Protein AF-A0A316HU74-F1 (afdb_monomer_lite)

pLDDT: mean 88.87, std 4.61, range [75.31, 96.94]

Structure (mmCIF, N/CA/C/O backbone):
data_AF-A0A316HU74-F1
#
_entry.id   AF-A0A316HU74-F1
#
loop_
_atom_site.group_PDB
_atom_site.id
_atom_site.type_symbol
_atom_site.label_atom_id
_atom_site.label_alt_id
_atom_site.label_comp_id
_atom_site.label_asym_id
_atom_site.label_entity_id
_atom_site.label_seq_id
_atom_site.pdbx_PDB_ins_code
_atom_site.Cartn_x
_atom_site.Cartn_y
_atom_site.Cartn_z
_atom_site.occupancy
_atom_site.B_iso_or_equiv
_atom_site.auth_seq_id
_atom_site.auth_comp_id
_atom_site.auth_asym_id
_atom_site.auth_atom_id
_atom_site.pdbx_PDB_model_num
ATOM 1 N N . MET A 1 1 ? -9.430 -5.160 4.243 1.00 83.81 1 MET A N 1
ATOM 2 C CA . MET A 1 1 ? -8.350 -4.986 5.240 1.00 83.81 1 MET A CA 1
ATOM 3 C C . MET A 1 1 ? -8.619 -3.825 6.196 1.00 83.81 1 MET A C 1
ATOM 5 O O . MET A 1 1 ? -8.699 -4.079 7.388 1.00 83.81 1 MET A O 1
ATOM 9 N N . LEU A 1 2 ? -8.819 -2.586 5.712 1.00 84.88 2 LEU A N 1
ATOM 10 C CA . LEU A 1 2 ? -9.047 -1.406 6.575 1.00 84.88 2 LEU A CA 1
ATOM 11 C C . LEU A 1 2 ? -10.202 -1.597 7.573 1.00 84.88 2 LEU A C 1
ATOM 13 O O . LEU A 1 2 ? -10.002 -1.457 8.775 1.00 84.88 2 LEU A O 1
ATOM 17 N N . LEU A 1 3 ? -11.382 -2.003 7.088 1.00 84.69 3 LEU A N 1
ATOM 18 C CA . LEU A 1 3 ? -12.556 -2.246 7.937 1.00 84.69 3 LEU A CA 1
ATOM 19 C C . LEU A 1 3 ? -12.334 -3.400 8.930 1.00 84.69 3 LEU A C 1
ATOM 21 O O . LEU A 1 3 ? -12.754 -3.311 10.079 1.00 84.69 3 LEU A O 1
ATOM 25 N N . SER A 1 4 ? -11.624 -4.453 8.510 1.00 80.56 4 SER A N 1
ATOM 26 C CA . SER A 1 4 ? -11.254 -5.572 9.383 1.00 80.56 4 SER A CA 1
ATOM 27 C C . SER A 1 4 ? -10.430 -5.084 10.577 1.00 80.56 4 SER A C 1
ATOM 29 O O . SER A 1 4 ? -10.723 -5.456 11.706 1.00 80.56 4 SER A O 1
ATOM 31 N N . ILE A 1 5 ? -9.459 -4.194 10.352 1.00 83.62 5 ILE A N 1
ATOM 32 C CA . ILE A 1 5 ? -8.624 -3.616 11.416 1.00 83.62 5 ILE A CA 1
ATOM 33 C C . ILE A 1 5 ? -9.433 -2.634 12.276 1.00 83.62 5 ILE A C 1
ATOM 35 O O . ILE A 1 5 ? -9.340 -2.667 13.501 1.00 83.62 5 ILE A O 1
ATOM 39 N N . TRP A 1 6 ? -10.274 -1.801 11.658 1.00 86.25 6 TRP A N 1
ATOM 40 C CA . TRP A 1 6 ? -11.117 -0.834 12.371 1.00 86.25 6 TRP A CA 1
ATOM 41 C C . TRP A 1 6 ? -12.130 -1.504 13.309 1.00 86.25 6 TRP A C 1
ATOM 43 O O . TRP A 1 6 ? -12.403 -1.008 14.408 1.00 86.25 6 TRP A O 1
ATOM 53 N N . SER A 1 7 ? -12.637 -2.675 12.909 1.00 85.06 7 SER A N 1
ATOM 54 C CA . SER A 1 7 ? -13.601 -3.467 13.681 1.00 85.06 7 SER A CA 1
ATOM 55 C C . SER A 1 7 ? -13.096 -3.877 15.069 1.00 85.06 7 SER A C 1
ATOM 57 O O . SER A 1 7 ? -13.900 -4.282 15.905 1.00 85.06 7 SER A O 1
ATOM 59 N N . ARG A 1 8 ? -11.799 -3.694 15.373 1.00 87.25 8 ARG A N 1
ATOM 60 C CA . ARG A 1 8 ? -11.241 -3.859 16.726 1.00 87.25 8 ARG A CA 1
ATOM 61 C C . ARG A 1 8 ? -11.955 -3.015 17.784 1.00 87.25 8 ARG A C 1
ATOM 63 O O . ARG A 1 8 ? -11.984 -3.397 18.944 1.00 87.25 8 ARG A O 1
ATOM 70 N N . THR A 1 9 ? -12.539 -1.884 17.390 1.00 87.25 9 THR A N 1
ATOM 71 C CA . THR A 1 9 ? -13.317 -1.019 18.293 1.00 87.25 9 THR A CA 1
ATOM 72 C C . THR A 1 9 ? -14.704 -1.573 18.606 1.00 87.25 9 THR A C 1
ATOM 74 O O . THR A 1 9 ? -15.244 -1.283 19.665 1.00 87.25 9 THR A O 1
ATOM 77 N N . TRP A 1 10 ? -15.279 -2.372 17.705 1.00 86.56 10 TRP A N 1
ATOM 78 C CA . TRP A 1 10 ? -16.631 -2.921 17.845 1.00 86.56 10 TRP A CA 1
ATOM 79 C C . TRP A 1 10 ? -16.618 -4.341 18.412 1.00 86.56 10 TRP A C 1
ATOM 81 O O . TRP A 1 10 ? -17.483 -4.700 19.201 1.00 86.56 10 TRP A O 1
ATOM 91 N N . ILE A 1 11 ? -15.635 -5.149 18.004 1.00 86.19 11 ILE A N 1
ATOM 92 C CA . ILE A 1 11 ? -15.589 -6.597 18.260 1.00 86.19 11 ILE A CA 1
ATOM 93 C C . ILE A 1 11 ? -14.305 -7.005 19.013 1.00 86.19 11 ILE A C 1
ATOM 95 O O . ILE A 1 11 ? -14.059 -8.184 19.269 1.00 86.19 11 ILE A O 1
ATOM 99 N N . GLY A 1 12 ? -13.457 -6.042 19.393 1.00 86.81 12 GLY A N 1
ATOM 100 C CA . GLY A 1 12 ? -12.239 -6.301 20.161 1.00 86.81 12 GLY A CA 1
ATOM 101 C C . GLY A 1 12 ? -11.269 -7.234 19.430 1.00 86.81 12 GLY A C 1
ATOM 102 O O . GLY A 1 12 ? -10.967 -7.059 18.246 1.00 86.81 12 GLY A O 1
ATOM 103 N N . TRP A 1 13 ? -10.791 -8.259 20.139 1.00 86.88 13 TRP A N 1
ATOM 104 C CA . TRP A 1 13 ? -9.834 -9.245 19.620 1.00 86.88 13 TRP A CA 1
ATOM 105 C C . TRP A 1 13 ? -10.389 -10.099 18.472 1.00 86.88 13 TRP A C 1
ATOM 107 O O . TRP A 1 13 ? -9.630 -10.588 17.636 1.00 86.88 13 TRP A O 1
ATOM 117 N N . TRP A 1 14 ? -11.716 -10.221 18.364 1.00 89.62 14 TRP A N 1
ATOM 118 C CA . TRP A 1 14 ? -12.357 -10.943 17.263 1.00 89.62 14 TRP A CA 1
ATOM 119 C C . TRP A 1 14 ? -12.102 -10.306 15.895 1.00 89.62 14 TRP A C 1
ATOM 121 O O . TRP A 1 14 ? -12.261 -10.987 14.888 1.00 89.62 14 TRP A O 1
ATOM 131 N N . SER A 1 15 ? -11.638 -9.051 15.838 1.00 86.94 15 SER A N 1
ATOM 132 C CA . SER A 1 15 ? -11.160 -8.399 14.608 1.00 86.94 15 SER A CA 1
ATOM 133 C C . SER A 1 15 ? -10.004 -9.142 13.921 1.00 86.94 15 SER A C 1
ATOM 135 O O . SER A 1 15 ? -9.811 -9.004 12.712 1.00 86.94 15 SER A O 1
ATOM 137 N N . LEU A 1 16 ? -9.281 -10.010 14.637 1.00 88.19 16 LEU A N 1
ATOM 138 C CA . LEU A 1 16 ? -8.268 -10.874 14.034 1.00 88.19 16 LEU A CA 1
ATOM 139 C C . LEU A 1 16 ? -8.854 -11.927 13.093 1.00 88.19 16 LEU A C 1
ATOM 141 O O . LEU A 1 16 ? -8.170 -12.317 12.152 1.00 88.19 16 LEU A O 1
ATOM 145 N N . LEU A 1 17 ? -10.108 -12.357 13.281 1.00 91.00 17 LEU A N 1
ATOM 146 C CA . LEU A 1 17 ? -10.759 -13.280 12.349 1.00 91.00 17 LEU A CA 1
ATOM 147 C C . LEU A 1 17 ? -10.947 -12.670 10.953 1.00 91.00 17 LEU A C 1
ATOM 149 O O . LEU A 1 17 ? -10.450 -13.259 9.993 1.00 91.00 17 LEU A O 1
ATOM 153 N N . PRO A 1 18 ? -11.598 -11.500 10.778 1.00 89.75 18 PRO A N 1
ATOM 154 C CA . PRO A 1 18 ? -11.725 -10.891 9.461 1.00 89.75 18 PRO A CA 1
ATOM 155 C C . PRO A 1 18 ? -10.377 -10.428 8.898 1.00 89.75 18 PR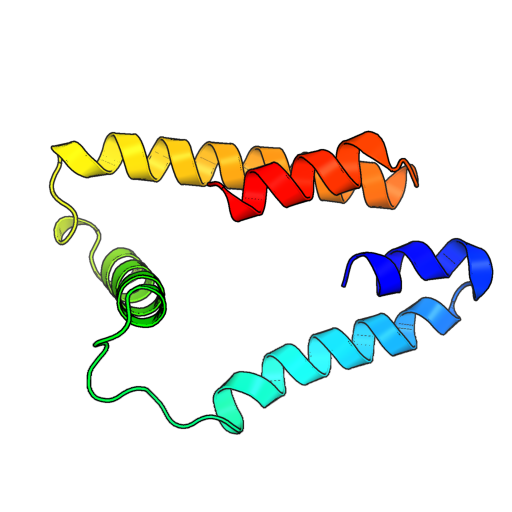O A C 1
ATOM 157 O O . PRO A 1 18 ? -10.223 -10.393 7.679 1.00 89.75 18 PRO A O 1
ATOM 160 N N . VAL A 1 19 ? -9.386 -10.085 9.732 1.00 90.06 19 VAL A N 1
ATOM 161 C CA . VAL A 1 19 ? -8.015 -9.829 9.252 1.00 90.06 19 VAL A CA 1
ATOM 162 C C . VAL A 1 19 ? -7.399 -11.115 8.699 1.00 90.06 19 VAL A C 1
ATOM 164 O O . VAL A 1 19 ? -6.937 -11.128 7.560 1.00 90.06 19 VAL A O 1
ATOM 167 N N . GLY A 1 20 ? -7.454 -12.208 9.460 1.00 91.69 20 GLY A N 1
ATOM 168 C CA . GLY A 1 20 ? -6.953 -13.519 9.057 1.00 91.69 20 GLY A CA 1
ATOM 169 C C . GLY A 1 20 ? -7.634 -14.043 7.796 1.00 91.69 20 GLY A C 1
ATOM 170 O O . GLY A 1 20 ? -6.953 -14.548 6.910 1.00 91.69 20 GLY A O 1
ATOM 171 N N . ALA A 1 21 ? -8.946 -13.842 7.658 1.00 93.38 21 ALA A N 1
ATOM 172 C CA . ALA A 1 21 ? -9.694 -14.198 6.455 1.00 93.38 21 ALA A CA 1
ATOM 173 C C . ALA A 1 21 ? -9.199 -13.434 5.217 1.00 93.38 21 ALA A C 1
ATOM 175 O O . ALA A 1 21 ? -8.989 -14.039 4.168 1.00 93.38 21 ALA A O 1
ATOM 176 N N . VAL A 1 22 ? -8.951 -12.122 5.336 1.00 92.62 22 VAL A N 1
ATOM 177 C CA . VAL A 1 22 ? -8.388 -11.321 4.235 1.00 92.62 22 VAL A CA 1
ATOM 178 C C . VAL A 1 22 ? -6.969 -11.781 3.896 1.00 92.62 22 VAL A C 1
ATOM 180 O O . VAL A 1 22 ? -6.651 -11.926 2.720 1.00 92.62 22 VAL A O 1
ATOM 183 N N . VAL A 1 23 ? -6.122 -12.049 4.895 1.00 92.81 23 VAL A N 1
ATOM 184 C CA . VAL A 1 23 ? -4.760 -12.564 4.666 1.00 92.81 23 VAL A CA 1
ATOM 185 C C . VAL A 1 23 ? -4.802 -13.922 3.965 1.00 92.81 23 VAL A C 1
ATOM 187 O O . VAL A 1 23 ? -4.120 -14.108 2.962 1.00 92.81 23 VAL A O 1
ATOM 190 N N . ALA A 1 24 ? -5.627 -14.854 4.444 1.00 94.06 24 ALA A N 1
ATOM 191 C CA . ALA A 1 24 ? -5.802 -16.164 3.825 1.00 94.06 24 ALA A CA 1
ATOM 192 C C . ALA A 1 24 ? -6.273 -16.032 2.372 1.00 94.06 24 ALA A C 1
ATOM 194 O O . ALA A 1 24 ? -5.720 -16.686 1.487 1.00 94.06 24 ALA A O 1
ATOM 195 N N . TRP A 1 25 ? -7.226 -15.133 2.111 1.00 93.56 25 TRP A N 1
ATOM 196 C CA . TRP A 1 25 ? -7.688 -14.845 0.759 1.00 93.56 25 TRP A CA 1
ATOM 197 C C . TRP A 1 25 ? -6.558 -14.348 -0.149 1.00 93.56 25 TRP A C 1
ATOM 199 O O . TRP A 1 25 ? -6.409 -14.873 -1.244 1.00 93.56 25 TRP A O 1
ATOM 209 N N . LEU A 1 26 ? -5.697 -13.433 0.314 1.00 90.94 26 LEU A N 1
ATOM 210 C CA . LEU A 1 26 ? -4.548 -12.945 -0.468 1.00 90.94 26 LEU A CA 1
ATOM 211 C C . LEU A 1 26 ? -3.571 -14.061 -0.875 1.00 90.94 26 LEU A C 1
ATOM 213 O O . LEU A 1 26 ? -2.930 -13.967 -1.918 1.00 90.94 26 LEU A O 1
ATOM 217 N N . PHE A 1 27 ? -3.455 -15.130 -0.081 1.00 90.44 27 PHE A N 1
ATOM 218 C CA . PHE A 1 27 ? -2.667 -16.305 -0.462 1.00 90.44 27 PHE A CA 1
ATOM 219 C C . PHE A 1 27 ? -3.422 -17.233 -1.418 1.00 90.44 27 PHE A C 1
ATOM 221 O O . PHE A 1 27 ? -2.812 -17.844 -2.298 1.00 90.44 27 PHE A O 1
ATOM 228 N N . VAL A 1 28 ? -4.727 -17.399 -1.236 1.00 91.88 28 VAL A N 1
ATOM 229 C CA . VAL A 1 28 ? -5.546 -18.296 -2.060 1.00 91.88 28 VAL A CA 1
ATOM 230 C C . VAL A 1 28 ? -5.777 -17.711 -3.457 1.00 91.88 28 VAL A C 1
ATOM 232 O O . VAL A 1 28 ? -5.725 -18.454 -4.433 1.00 91.88 28 VAL A O 1
ATOM 235 N N . ASP A 1 29 ? -5.937 -16.396 -3.566 1.00 90.12 29 ASP A N 1
ATOM 236 C CA . ASP A 1 29 ? -6.287 -15.674 -4.791 1.00 90.12 29 ASP A CA 1
ATOM 237 C C . ASP A 1 29 ? -5.364 -16.016 -5.990 1.00 90.12 29 ASP A C 1
ATOM 239 O O . ASP A 1 29 ? -5.866 -16.538 -6.991 1.00 90.12 29 ASP A O 1
ATOM 243 N N . PRO A 1 30 ? -4.016 -15.948 -5.890 1.00 84.69 30 PRO A N 1
ATOM 244 C CA . PRO A 1 30 ? -3.126 -16.331 -6.995 1.00 84.69 30 PRO A CA 1
ATOM 245 C C . PRO A 1 30 ? -3.158 -17.819 -7.376 1.00 84.69 30 PRO A C 1
ATOM 247 O O . PRO A 1 30 ? -2.643 -18.190 -8.427 1.00 84.69 30 PRO A O 1
ATOM 250 N N . ARG A 1 31 ? -3.680 -18.693 -6.503 1.00 86.88 31 ARG A N 1
ATOM 251 C CA . ARG A 1 31 ? -3.806 -20.140 -6.763 1.00 86.88 31 ARG A CA 1
ATOM 252 C C . ARG A 1 31 ? -5.132 -20.482 -7.432 1.00 86.88 31 ARG A C 1
ATOM 254 O O . ARG A 1 31 ? -5.203 -21.469 -8.157 1.00 86.88 31 ARG A O 1
ATOM 261 N N . VAL A 1 32 ? -6.169 -19.692 -7.163 1.00 89.44 32 VAL A N 1
ATOM 262 C CA . VAL A 1 32 ? -7.506 -19.869 -7.737 1.00 89.44 32 VAL A CA 1
ATOM 263 C C . VAL A 1 32 ? -7.550 -19.358 -9.173 1.00 89.44 32 VAL A C 1
ATOM 265 O O . VAL A 1 32 ? -8.185 -19.984 -10.022 1.00 89.44 32 VAL A O 1
ATOM 268 N N . PHE A 1 33 ? -6.853 -18.259 -9.469 1.00 84.19 33 PHE A N 1
ATOM 269 C CA . PHE A 1 33 ? -6.859 -17.663 -10.802 1.00 84.19 33 PHE A CA 1
ATOM 270 C C . PHE A 1 33 ? -5.621 -18.069 -11.615 1.00 84.19 33 PHE A C 1
ATOM 272 O O . PHE A 1 33 ? -4.491 -17.864 -11.168 1.00 84.19 33 PHE A O 1
ATOM 279 N N . PRO A 1 34 ? -5.797 -18.638 -12.824 1.00 78.69 34 PRO A N 1
ATOM 280 C CA . PRO A 1 34 ? -4.674 -19.033 -13.662 1.00 78.69 34 PRO A CA 1
ATOM 281 C C . PRO A 1 34 ? -3.872 -17.805 -14.127 1.00 78.69 34 PRO A C 1
ATOM 283 O O . PRO A 1 34 ? -4.439 -16.725 -14.314 1.00 78.69 34 PRO A O 1
ATOM 286 N N . PRO A 1 35 ? -2.558 -17.957 -14.374 1.00 78.00 35 PRO A N 1
ATOM 287 C CA . PRO A 1 35 ? -1.727 -16.860 -14.847 1.00 78.00 35 PRO A CA 1
ATOM 288 C C . PRO A 1 35 ? -2.213 -16.345 -16.205 1.00 78.00 35 PRO A C 1
ATOM 290 O O . PRO A 1 35 ? -2.576 -17.115 -17.100 1.00 78.00 35 PRO A O 1
ATOM 293 N N . VAL A 1 36 ? -2.164 -15.025 -16.381 1.00 79.38 36 VAL A N 1
ATOM 294 C CA . VAL A 1 36 ? -2.508 -14.377 -17.647 1.00 79.38 36 VAL A CA 1
ATOM 295 C C . VAL A 1 36 ? -1.415 -14.693 -18.670 1.00 79.38 36 VAL A C 1
ATOM 297 O O . VAL A 1 36 ? -0.249 -14.357 -18.465 1.00 79.38 36 VAL A O 1
ATOM 300 N N . ARG A 1 37 ? -1.787 -15.352 -19.774 1.00 75.31 37 ARG A N 1
ATOM 301 C CA . ARG A 1 37 ? -0.854 -15.698 -20.865 1.00 75.31 37 ARG A CA 1
ATOM 302 C C . ARG A 1 37 ? -0.462 -14.479 -21.701 1.00 75.31 37 ARG A C 1
ATOM 304 O O . ARG A 1 37 ? 0.690 -14.354 -22.094 1.00 75.31 37 ARG A O 1
ATOM 311 N N . GLU A 1 38 ? -1.412 -13.572 -21.929 1.00 80.69 38 GLU A N 1
ATOM 312 C CA . GLU A 1 38 ? -1.211 -12.324 -22.669 1.00 80.69 38 GLU A CA 1
ATOM 313 C C . GLU A 1 38 ? -1.816 -11.145 -21.888 1.00 80.69 38 GLU A C 1
ATOM 315 O O . GLU A 1 38 ? -3.045 -11.037 -21.800 1.00 80.69 38 GLU A O 1
ATOM 320 N N . PRO A 1 39 ? -1.002 -10.244 -21.308 1.00 79.94 39 PRO A N 1
ATOM 321 C CA . PRO A 1 39 ? -1.498 -9.081 -20.577 1.00 79.94 39 PRO A CA 1
ATOM 322 C C . PRO A 1 39 ? -2.067 -8.032 -21.547 1.00 79.94 39 PRO A C 1
ATOM 324 O O . PRO A 1 39 ? -1.415 -7.062 -21.938 1.00 79.94 39 PRO A O 1
ATOM 327 N N . ARG A 1 40 ? -3.316 -8.233 -21.981 1.00 84.56 40 ARG A N 1
ATOM 328 C CA . ARG A 1 40 ? -3.998 -7.322 -22.917 1.00 84.56 40 ARG A CA 1
ATOM 329 C C . ARG A 1 40 ? -4.678 -6.156 -22.204 1.00 84.56 40 ARG A C 1
ATOM 331 O O . ARG A 1 40 ? -4.711 -5.069 -22.779 1.00 84.56 40 ARG A O 1
ATOM 338 N N . SER A 1 41 ? -5.155 -6.362 -20.974 1.00 87.12 41 SER A N 1
ATOM 339 C CA . SER A 1 41 ? -5.763 -5.315 -20.146 1.00 87.12 41 SER A CA 1
ATOM 340 C C . SER A 1 41 ? -4.708 -4.390 -19.537 1.00 87.12 41 SER A C 1
ATOM 342 O O . SER A 1 41 ? -3.580 -4.803 -19.269 1.00 87.12 41 SER A O 1
ATOM 344 N N . TRP A 1 42 ? -5.084 -3.132 -19.296 1.00 84.19 42 TRP A N 1
ATOM 345 C CA . 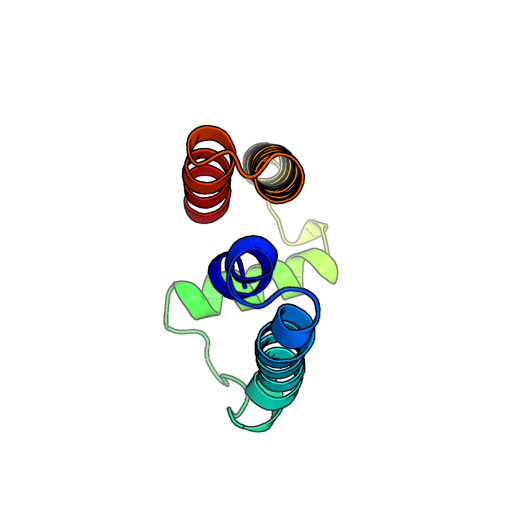TRP 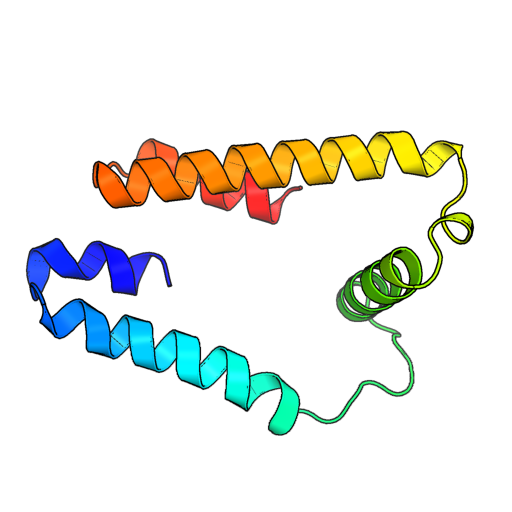A 1 42 ? -4.190 -2.142 -18.690 1.00 84.19 42 TRP A CA 1
ATOM 346 C C . TRP A 1 42 ? -3.697 -2.585 -17.304 1.00 84.19 42 TRP A C 1
ATOM 348 O O . TRP A 1 42 ? -2.496 -2.563 -17.049 1.00 84.19 42 TRP A O 1
ATOM 358 N N . ALA A 1 43 ? -4.598 -3.114 -16.469 1.00 84.81 43 ALA A N 1
ATOM 359 C CA . ALA A 1 43 ? -4.253 -3.653 -15.154 1.00 84.81 43 ALA A CA 1
ATOM 360 C C . ALA A 1 43 ? -3.240 -4.810 -15.236 1.00 84.81 43 ALA A C 1
ATOM 362 O O . ALA A 1 43 ? -2.260 -4.827 -14.495 1.00 84.81 43 ALA A O 1
ATOM 363 N N . ALA A 1 44 ? -3.414 -5.745 -16.180 1.00 85.94 44 ALA A N 1
ATOM 364 C CA . ALA A 1 44 ? -2.454 -6.832 -16.362 1.00 85.94 44 ALA A CA 1
ATOM 365 C C . ALA A 1 44 ? -1.089 -6.309 -16.840 1.00 85.94 44 ALA A C 1
ATOM 367 O O . ALA A 1 44 ? -0.058 -6.772 -16.364 1.00 85.94 44 ALA A O 1
ATOM 368 N N . ARG A 1 45 ? -1.049 -5.315 -17.738 1.00 87.81 45 ARG A N 1
ATOM 369 C CA . ARG A 1 45 ? 0.223 -4.704 -18.167 1.00 87.81 45 ARG A CA 1
ATOM 370 C C . ARG A 1 45 ? 0.950 -4.006 -17.022 1.00 87.81 45 ARG A C 1
ATOM 372 O O . ARG A 1 45 ? 2.168 -4.118 -16.966 1.00 87.81 45 ARG A O 1
ATOM 379 N N . GLY A 1 46 ? 0.225 -3.343 -16.120 1.00 87.06 46 GLY A N 1
ATOM 380 C CA . GLY A 1 46 ? 0.796 -2.751 -14.907 1.00 87.06 46 GLY A CA 1
ATOM 381 C C . GLY A 1 46 ? 1.478 -3.803 -14.029 1.00 87.06 46 GLY A C 1
ATOM 382 O O . GLY A 1 46 ? 2.687 -3.742 -13.832 1.00 87.06 46 GLY A O 1
ATOM 383 N N . ILE A 1 47 ? 0.735 -4.837 -13.617 1.00 87.69 47 ILE A N 1
ATOM 384 C CA . ILE A 1 47 ? 1.232 -5.904 -12.725 1.00 87.69 47 ILE A CA 1
ATOM 385 C C . ILE A 1 47 ? 2.448 -6.630 -13.323 1.00 87.69 47 ILE A C 1
ATOM 387 O O . ILE A 1 47 ? 3.465 -6.835 -12.658 1.00 87.69 47 ILE A O 1
ATOM 391 N N . TYR A 1 48 ? 2.366 -7.036 -14.593 1.00 87.31 48 TYR A N 1
ATOM 392 C CA . TYR A 1 48 ? 3.477 -7.731 -15.247 1.00 87.31 48 TYR A CA 1
ATOM 393 C C . TYR A 1 48 ? 4.650 -6.789 -15.558 1.00 87.31 48 TYR A C 1
ATOM 395 O O . TYR A 1 48 ? 5.797 -7.234 -15.548 1.00 87.31 48 TYR A O 1
ATOM 403 N N . GLY A 1 49 ? 4.385 -5.498 -15.782 1.00 87.75 49 GLY A N 1
ATOM 404 C CA . GLY A 1 49 ? 5.408 -4.466 -15.938 1.00 87.75 49 GLY A CA 1
ATOM 405 C C . GLY A 1 49 ? 6.203 -4.231 -14.653 1.00 87.75 49 GLY A C 1
ATOM 406 O O . GLY A 1 49 ? 7.430 -4.191 -14.697 1.00 87.75 49 GLY A O 1
ATOM 407 N N . GLU A 1 50 ? 5.534 -4.162 -13.501 1.00 88.06 50 GLU A N 1
ATOM 408 C CA . GLU A 1 50 ? 6.187 -4.091 -12.187 1.00 88.06 50 GLU A CA 1
ATOM 409 C C . GLU A 1 50 ? 7.047 -5.326 -11.919 1.00 88.06 50 GLU A C 1
ATOM 411 O O . GLU A 1 50 ? 8.201 -5.210 -11.502 1.00 88.06 50 GLU A O 1
ATOM 416 N N . ARG A 1 51 ? 6.521 -6.519 -12.224 1.00 87.56 51 ARG A N 1
ATOM 417 C CA . ARG A 1 51 ? 7.280 -7.768 -12.097 1.00 87.56 51 ARG A CA 1
ATOM 418 C C . ARG A 1 51 ? 8.539 -7.756 -12.965 1.00 87.56 51 ARG A C 1
ATOM 420 O O . ARG A 1 51 ? 9.597 -8.155 -12.484 1.00 87.56 51 ARG A O 1
ATOM 427 N N . ALA A 1 52 ? 8.433 -7.297 -14.211 1.00 86.94 52 ALA A N 1
ATOM 428 C CA . ALA A 1 52 ? 9.578 -7.167 -15.105 1.00 86.94 52 ALA A CA 1
ATOM 429 C C . ALA A 1 52 ? 10.593 -6.143 -14.572 1.00 86.94 52 ALA A C 1
ATOM 431 O O . ALA A 1 52 ? 11.782 -6.431 -14.555 1.00 86.94 52 ALA A O 1
ATOM 432 N N . TRP A 1 53 ? 10.137 -5.001 -14.046 1.00 86.44 53 TRP A N 1
ATOM 433 C CA . TRP A 1 53 ? 11.009 -3.985 -13.445 1.00 86.44 53 TRP A CA 1
ATOM 434 C C . TRP A 1 53 ? 11.783 -4.490 -12.218 1.00 86.44 53 TRP A C 1
ATOM 436 O O . TRP A 1 53 ? 12.942 -4.123 -12.018 1.00 86.44 53 TRP A O 1
ATOM 446 N N . VAL A 1 54 ? 11.163 -5.337 -11.391 1.00 86.62 54 VAL A N 1
ATOM 447 C CA . VAL A 1 54 ? 11.838 -5.968 -10.245 1.00 86.62 54 VAL A CA 1
ATOM 448 C C . VAL A 1 54 ? 12.902 -6.969 -10.704 1.00 86.62 54 VAL A C 1
ATOM 450 O O . VAL A 1 54 ? 13.933 -7.089 -10.045 1.00 86.62 54 VAL A O 1
ATOM 453 N N . GLN A 1 55 ? 12.670 -7.669 -11.819 1.00 89.44 55 GLN A N 1
ATOM 454 C CA . GLN A 1 55 ? 13.633 -8.610 -12.402 1.00 89.44 55 GLN A CA 1
ATOM 455 C C . GLN A 1 55 ? 14.795 -7.895 -13.095 1.00 89.44 55 GLN A C 1
ATOM 457 O O . GLN A 1 55 ? 15.943 -8.296 -12.929 1.00 89.44 55 GLN A O 1
ATOM 462 N N . ASP A 1 56 ? 14.494 -6.836 -13.841 1.00 88.38 56 ASP A N 1
ATOM 463 C CA . ASP A 1 56 ? 15.472 -6.022 -14.544 1.00 88.38 56 ASP A CA 1
ATOM 464 C C . ASP A 1 56 ? 15.031 -4.550 -14.563 1.00 88.38 56 ASP A C 1
ATOM 466 O O . ASP A 1 56 ? 14.063 -4.143 -15.215 1.00 88.38 56 ASP A O 1
ATOM 470 N N . ARG A 1 57 ? 15.785 -3.724 -13.832 1.00 81.94 57 ARG A N 1
ATOM 471 C CA . ARG A 1 57 ? 15.512 -2.290 -13.695 1.00 81.94 57 ARG A CA 1
ATOM 472 C C . ARG A 1 57 ? 15.848 -1.498 -14.958 1.00 81.94 57 ARG A C 1
ATOM 474 O O . ARG A 1 57 ? 15.364 -0.369 -15.094 1.00 81.94 57 ARG A O 1
ATOM 481 N N . ASP A 1 58 ? 16.648 -2.057 -15.863 1.00 83.56 58 ASP A N 1
ATOM 482 C CA . ASP A 1 58 ? 17.057 -1.400 -17.102 1.00 83.56 58 ASP A CA 1
ATOM 483 C C . ASP A 1 58 ? 15.998 -1.476 -18.204 1.00 83.56 58 ASP A C 1
ATOM 485 O O . ASP A 1 58 ? 16.015 -0.649 -19.117 1.00 83.56 58 ASP A O 1
ATOM 489 N N . LEU A 1 59 ? 14.978 -2.323 -18.033 1.00 83.62 59 LEU A N 1
ATOM 490 C CA . LEU A 1 59 ? 13.779 -2.342 -18.877 1.00 83.62 59 LEU A CA 1
ATOM 491 C C . LEU A 1 59 ? 12.972 -1.033 -18.814 1.00 83.62 59 LEU A C 1
ATOM 493 O O . LEU A 1 59 ? 12.194 -0.744 -19.723 1.00 83.62 59 LEU A O 1
ATOM 497 N N . VAL A 1 60 ? 13.146 -0.223 -17.761 1.00 82.56 60 VAL A N 1
ATOM 498 C CA . VAL A 1 60 ? 12.462 1.070 -17.617 1.00 82.56 60 VAL A CA 1
ATOM 499 C C . VAL A 1 60 ? 13.324 2.196 -18.199 1.00 82.56 60 VAL A C 1
ATOM 501 O O . VAL A 1 60 ? 14.406 2.481 -17.657 1.00 82.56 60 VAL A O 1
ATOM 504 N N . PRO A 1 61 ? 12.831 2.921 -19.229 1.00 86.00 61 PRO A N 1
ATOM 505 C CA . PRO A 1 61 ? 13.560 4.033 -19.820 1.00 86.00 61 PRO A CA 1
ATOM 506 C C . PRO A 1 61 ? 13.951 5.084 -18.770 1.00 86.00 61 PRO A C 1
ATOM 508 O O . PRO A 1 61 ? 13.140 5.399 -17.891 1.00 86.00 61 PRO A O 1
ATOM 511 N N . PRO A 1 62 ? 15.139 5.710 -18.874 1.00 84.06 62 PRO A N 1
ATOM 512 C CA . PRO A 1 62 ? 15.631 6.665 -17.878 1.00 84.06 62 PRO A CA 1
ATOM 513 C C . PRO A 1 62 ? 14.653 7.810 -17.573 1.00 84.06 62 PRO A C 1
ATOM 515 O O . PRO A 1 62 ? 14.541 8.240 -16.424 1.00 84.06 62 PRO A O 1
ATOM 518 N N . ALA A 1 63 ? 13.901 8.259 -18.584 1.00 84.19 63 ALA A N 1
ATOM 519 C CA . ALA A 1 63 ? 12.877 9.295 -18.452 1.00 84.19 63 ALA A CA 1
ATOM 520 C C . ALA A 1 63 ? 11.739 8.902 -17.488 1.00 84.19 63 ALA A C 1
ATOM 522 O O . ALA A 1 63 ? 11.271 9.734 -16.712 1.00 84.19 63 ALA A O 1
ATOM 523 N N . HIS A 1 64 ? 11.344 7.626 -17.470 1.00 86.44 64 HIS A N 1
ATOM 524 C CA . HIS A 1 64 ? 10.231 7.125 -16.658 1.00 86.44 64 HIS A CA 1
ATOM 525 C C . HIS A 1 64 ? 10.648 6.794 -15.217 1.00 86.44 64 HIS A C 1
ATOM 527 O O . HIS A 1 64 ? 9.814 6.801 -14.313 1.00 86.44 64 HIS A O 1
ATOM 533 N N . ARG A 1 65 ? 11.949 6.595 -14.950 1.00 86.00 65 ARG A N 1
ATOM 534 C CA . ARG A 1 65 ? 12.466 6.275 -13.603 1.00 86.00 65 ARG A CA 1
ATOM 535 C C . ARG A 1 65 ? 12.181 7.364 -12.564 1.00 86.00 65 ARG A C 1
ATOM 537 O O . ARG A 1 65 ? 12.111 7.071 -11.372 1.00 86.00 65 ARG A O 1
ATOM 544 N N . LYS A 1 66 ? 12.084 8.634 -12.977 1.00 89.12 66 LYS A N 1
ATOM 545 C CA . LYS A 1 66 ? 11.737 9.742 -12.066 1.00 89.12 66 LYS A CA 1
ATOM 546 C C . LYS A 1 66 ? 10.271 9.666 -11.642 1.00 89.12 66 LYS A C 1
ATOM 548 O O . LYS A 1 66 ? 9.995 9.753 -10.452 1.00 89.12 66 LYS A O 1
ATOM 553 N N . VAL A 1 67 ? 9.376 9.442 -12.604 1.00 90.31 67 VAL A N 1
ATOM 554 C CA . VAL A 1 67 ? 7.937 9.282 -12.355 1.00 90.31 67 VAL A CA 1
ATOM 555 C C . VAL A 1 67 ? 7.696 8.065 -11.471 1.00 90.31 67 VAL A C 1
ATOM 557 O O . VAL A 1 67 ? 7.066 8.196 -10.434 1.00 90.31 67 VAL A O 1
ATOM 560 N N . LEU A 1 68 ? 8.301 6.918 -11.791 1.00 88.69 68 LEU A N 1
ATOM 561 C CA . LEU A 1 68 ? 8.149 5.706 -10.986 1.00 88.69 68 LEU A CA 1
ATOM 562 C C . LEU A 1 68 ? 8.597 5.909 -9.530 1.00 88.69 68 LEU A C 1
ATOM 564 O O . LEU A 1 68 ? 7.908 5.494 -8.606 1.00 88.69 68 LEU A O 1
ATOM 568 N N . ARG A 1 69 ? 9.722 6.603 -9.300 1.00 89.81 69 ARG A N 1
ATOM 569 C CA . ARG A 1 69 ? 10.170 6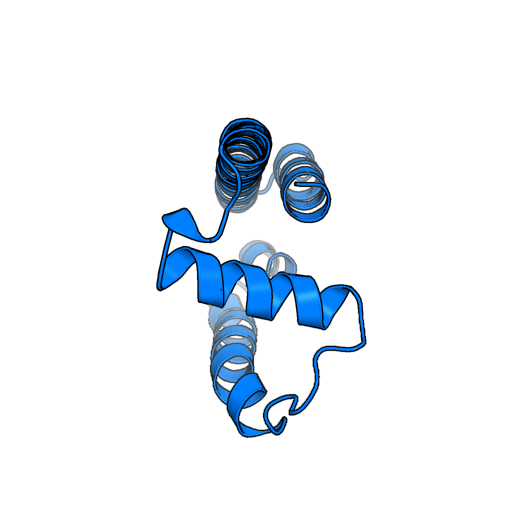.940 -7.938 1.00 89.81 69 ARG A CA 1
ATOM 570 C C . ARG A 1 69 ? 9.205 7.869 -7.208 1.00 89.81 69 ARG A C 1
ATOM 572 O O . ARG A 1 69 ? 9.030 7.702 -6.007 1.00 89.81 69 ARG A O 1
ATOM 579 N N . LEU A 1 70 ? 8.607 8.832 -7.909 1.00 92.81 70 LEU A N 1
ATOM 580 C CA . LEU A 1 70 ? 7.591 9.709 -7.332 1.00 92.81 70 LEU A CA 1
ATOM 581 C C . LEU A 1 70 ? 6.352 8.908 -6.917 1.00 92.81 70 LEU A C 1
ATOM 583 O O . LEU A 1 70 ? 5.897 9.068 -5.791 1.00 92.81 70 LEU A O 1
ATOM 587 N N . LEU A 1 71 ? 5.860 8.018 -7.783 1.00 92.44 71 LEU A N 1
ATOM 588 C CA . LEU A 1 71 ? 4.714 7.152 -7.490 1.00 92.44 71 LEU A CA 1
ATOM 589 C C . LEU A 1 71 ? 5.000 6.243 -6.289 1.00 92.44 71 LEU A C 1
ATOM 591 O O . LEU A 1 71 ? 4.226 6.213 -5.340 1.00 92.44 71 LEU A O 1
ATOM 595 N N . VAL A 1 72 ? 6.176 5.608 -6.242 1.00 91.81 72 VAL A N 1
ATOM 596 C CA . VAL A 1 72 ? 6.596 4.809 -5.078 1.00 91.81 72 VAL A CA 1
ATOM 597 C C . VAL A 1 72 ? 6.659 5.659 -3.805 1.00 91.81 72 VAL A C 1
ATOM 599 O O . VAL A 1 72 ? 6.189 5.224 -2.757 1.00 91.81 72 VAL A O 1
ATOM 602 N N . ALA A 1 73 ? 7.208 6.875 -3.872 1.00 94.88 73 ALA A N 1
ATOM 603 C CA . ALA A 1 73 ? 7.269 7.768 -2.717 1.00 94.88 73 ALA A CA 1
ATOM 604 C C . ALA A 1 73 ? 5.867 8.163 -2.224 1.00 94.88 73 ALA A C 1
ATOM 606 O O . ALA A 1 73 ? 5.607 8.107 -1.023 1.00 94.88 73 ALA A O 1
ATOM 607 N N . LEU A 1 74 ? 4.953 8.502 -3.138 1.00 95.56 74 LEU A N 1
ATOM 608 C CA . LEU A 1 74 ? 3.555 8.791 -2.815 1.00 95.56 74 LEU A CA 1
ATOM 609 C C . LEU A 1 74 ? 2.859 7.572 -2.202 1.00 95.56 74 LEU A C 1
ATOM 611 O O . LEU A 1 74 ? 2.201 7.713 -1.175 1.00 95.56 74 LEU A O 1
ATOM 615 N N . GLY A 1 75 ? 3.070 6.377 -2.758 1.00 94.94 75 GLY A N 1
ATOM 616 C CA . GLY A 1 75 ? 2.544 5.126 -2.214 1.00 94.94 75 GLY A CA 1
ATOM 617 C C . GLY A 1 75 ? 3.032 4.854 -0.788 1.00 94.94 75 GLY A C 1
ATOM 618 O 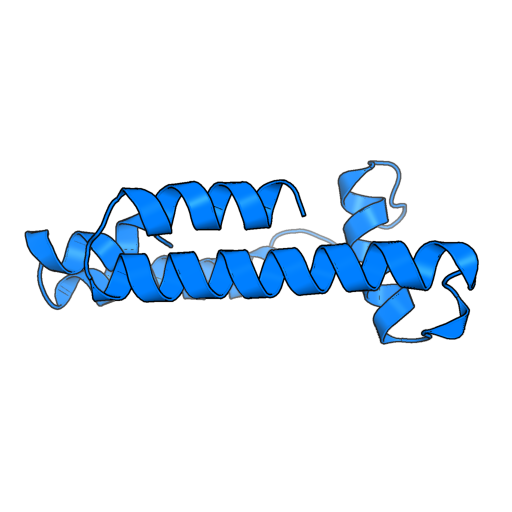O . GLY A 1 75 ? 2.232 4.509 0.080 1.00 94.94 75 GLY A O 1
ATOM 619 N N . VAL A 1 76 ? 4.318 5.086 -0.500 1.00 96.06 76 VAL A N 1
ATOM 620 C CA . VAL A 1 76 ? 4.883 4.952 0.857 1.00 96.06 76 VAL A CA 1
ATOM 621 C C . VAL A 1 76 ? 4.272 5.970 1.822 1.00 96.06 76 VAL A C 1
ATOM 623 O O . VAL A 1 76 ? 3.917 5.609 2.944 1.00 96.06 76 VAL A O 1
ATOM 626 N N . ILE A 1 77 ? 4.106 7.225 1.395 1.00 96.94 77 ILE A N 1
ATOM 627 C CA . ILE A 1 77 ? 3.464 8.272 2.205 1.00 96.94 77 ILE A CA 1
ATOM 628 C C . ILE A 1 77 ? 2.009 7.894 2.503 1.00 96.94 77 ILE A C 1
ATOM 630 O O . ILE A 1 77 ? 1.598 7.900 3.663 1.00 96.94 77 ILE A O 1
ATOM 634 N N . GLY A 1 78 ? 1.246 7.511 1.477 1.00 96.00 78 GLY A N 1
ATOM 635 C CA . GLY A 1 78 ? -0.145 7.093 1.619 1.00 96.00 78 GLY A CA 1
ATOM 636 C C . GLY A 1 78 ? -0.288 5.883 2.542 1.00 96.00 78 GLY A C 1
ATOM 637 O O . GLY A 1 78 ? -1.129 5.890 3.441 1.00 96.00 78 GLY A O 1
ATOM 638 N N . PHE A 1 79 ? 0.591 4.887 2.411 1.00 94.88 79 PHE A N 1
ATOM 639 C CA . PHE A 1 79 ? 0.633 3.739 3.315 1.00 94.88 79 PHE A CA 1
ATOM 640 C C . PHE A 1 79 ? 0.942 4.146 4.762 1.00 94.88 79 PHE A C 1
ATOM 642 O O . PHE A 1 79 ? 0.283 3.669 5.686 1.00 94.88 79 PHE A O 1
ATOM 649 N N . GLY A 1 80 ? 1.888 5.065 4.973 1.00 96.44 80 GLY A N 1
ATOM 650 C CA . GLY A 1 80 ? 2.188 5.622 6.294 1.00 96.44 80 GLY A CA 1
ATOM 651 C C . GLY A 1 80 ? 0.981 6.319 6.928 1.00 96.44 80 GLY A C 1
ATOM 652 O O . GLY A 1 80 ? 0.704 6.118 8.111 1.00 96.44 80 GLY A O 1
ATOM 653 N N . MET A 1 81 ? 0.210 7.072 6.138 1.00 95.19 81 MET A N 1
ATOM 654 C CA . MET A 1 81 ? -1.026 7.714 6.600 1.00 95.19 81 MET A CA 1
ATOM 655 C C . MET A 1 81 ? -2.110 6.697 6.963 1.00 95.19 81 MET A C 1
ATOM 657 O O . MET A 1 81 ? -2.745 6.841 8.005 1.00 95.19 81 MET A O 1
ATOM 661 N N . ILE A 1 82 ? -2.286 5.642 6.160 1.00 94.75 82 ILE A N 1
ATOM 662 C CA . ILE A 1 82 ? -3.199 4.535 6.484 1.00 94.75 82 ILE A CA 1
ATOM 663 C C . ILE A 1 82 ? -2.789 3.879 7.800 1.00 94.75 82 ILE A C 1
ATOM 665 O O . ILE A 1 82 ? -3.628 3.661 8.670 1.00 94.75 82 ILE A O 1
ATOM 669 N N . PHE A 1 83 ? -1.503 3.560 7.950 1.00 94.31 83 PHE A N 1
ATOM 670 C CA . PHE A 1 83 ? -0.982 2.907 9.143 1.00 94.31 83 PHE A CA 1
ATOM 671 C C . PHE A 1 83 ? -1.240 3.752 10.393 1.00 94.31 83 PHE A C 1
ATOM 673 O O . PHE A 1 83 ? -1.793 3.252 11.373 1.00 94.31 83 PHE A O 1
ATOM 680 N N . TRP A 1 84 ? -0.928 5.049 10.327 1.00 94.25 84 TRP A N 1
ATOM 681 C CA . TRP A 1 84 ? -1.229 5.992 11.400 1.00 94.25 84 TRP A CA 1
ATOM 682 C C . TRP A 1 84 ? -2.729 6.081 11.683 1.00 94.25 84 TRP A C 1
ATOM 684 O O . TRP A 1 84 ? -3.147 5.951 12.830 1.00 94.25 84 TRP A O 1
ATOM 694 N N . GLY A 1 85 ? -3.549 6.244 10.645 1.00 92.19 85 GLY A N 1
ATOM 695 C CA . GLY A 1 85 ? -4.996 6.369 10.774 1.00 92.19 85 GLY A CA 1
ATOM 696 C C . GLY A 1 85 ? -5.662 5.145 11.390 1.00 92.19 85 GLY A C 1
ATOM 697 O O . GLY A 1 85 ? -6.563 5.287 12.208 1.00 92.19 85 GLY A O 1
ATOM 698 N N . LEU A 1 86 ? -5.163 3.945 11.100 1.00 91.50 86 LEU A N 1
ATOM 699 C CA . LEU A 1 86 ? -5.637 2.716 11.731 1.00 91.50 86 LEU A CA 1
ATOM 700 C C . LEU A 1 86 ? -5.181 2.573 13.189 1.00 91.50 86 LEU A C 1
ATOM 702 O O . LEU A 1 86 ? -5.890 1.957 13.984 1.00 91.50 86 LEU A O 1
ATOM 706 N N . ILE A 1 87 ? -4.017 3.117 13.566 1.00 90.44 87 ILE A N 1
ATOM 707 C CA . ILE A 1 87 ? -3.562 3.147 14.965 1.00 90.44 87 ILE A CA 1
ATOM 708 C C . ILE A 1 87 ? -4.368 4.168 15.764 1.00 90.44 87 ILE A C 1
ATOM 710 O O . ILE A 1 87 ? -4.893 3.808 16.816 1.00 90.44 87 ILE A O 1
ATOM 714 N N . ALA A 1 88 ? -4.493 5.392 15.255 1.00 92.12 88 ALA A N 1
ATOM 715 C CA . ALA A 1 88 ? -5.215 6.487 15.895 1.00 92.12 88 ALA A CA 1
ATOM 716 C C . ALA A 1 88 ? -6.745 6.335 15.816 1.00 92.12 88 ALA A C 1
ATOM 718 O O . ALA A 1 88 ? -7.453 6.966 16.589 1.00 92.12 88 ALA A O 1
ATOM 719 N N . LEU A 1 89 ? -7.246 5.464 14.927 1.00 88.50 89 LEU A N 1
ATOM 720 C CA . LEU A 1 89 ? -8.669 5.335 14.574 1.00 88.50 89 LEU A CA 1
ATOM 721 C C . LEU A 1 89 ? -9.252 6.640 14.010 1.00 88.50 89 LEU A C 1
ATOM 723 O O . LEU A 1 89 ? -10.427 6.950 14.202 1.00 88.50 89 LEU A O 1
ATOM 727 N N . ASP A 1 90 ? -8.426 7.371 13.262 1.00 91.31 90 ASP A N 1
ATOM 728 C CA . ASP A 1 90 ? -8.808 8.604 12.586 1.00 91.31 90 ASP A CA 1
ATOM 729 C C . ASP A 1 90 ? -9.196 8.331 11.131 1.00 91.31 90 ASP A C 1
ATOM 731 O O . ASP A 1 90 ? -8.467 7.703 10.351 1.00 91.31 90 ASP A O 1
ATOM 735 N N . VAL A 1 91 ? -10.367 8.839 10.741 1.00 91.31 91 VAL A N 1
ATOM 736 C CA . VAL A 1 91 ? -10.950 8.576 9.416 1.00 91.31 91 VAL A CA 1
ATOM 737 C C . VAL A 1 91 ? -10.176 9.317 8.328 1.00 91.31 91 VAL A C 1
ATOM 739 O O . VAL A 1 91 ? -9.844 8.728 7.301 1.00 91.31 91 VAL A O 1
ATOM 742 N N . TRP A 1 92 ? -9.841 10.587 8.571 1.00 93.25 92 TRP A N 1
ATOM 743 C CA . TRP A 1 92 ? -9.117 11.453 7.634 1.00 93.25 92 TRP A CA 1
ATOM 744 C C . TRP A 1 92 ? -7.813 10.826 7.095 1.00 93.25 92 TRP A C 1
ATOM 746 O O . TRP A 1 92 ? -7.727 10.628 5.882 1.00 93.25 92 TRP A O 1
ATOM 756 N N . PRO A 1 93 ? -6.821 10.448 7.929 1.00 92.12 93 PRO A N 1
ATOM 757 C CA . PRO A 1 93 ? -5.558 9.905 7.432 1.00 92.12 93 PRO A CA 1
ATOM 758 C C . PRO A 1 93 ? -5.736 8.521 6.794 1.00 92.12 93 PRO A C 1
ATOM 760 O O . PRO A 1 93 ? -5.036 8.197 5.837 1.00 92.12 93 PRO A O 1
ATOM 763 N N . THR A 1 94 ? -6.720 7.738 7.252 1.00 92.88 94 THR A N 1
ATOM 764 C CA . THR A 1 94 ? -7.036 6.422 6.681 1.00 92.88 94 THR A CA 1
ATOM 765 C C . THR A 1 94 ? -7.587 6.540 5.258 1.00 92.88 94 THR A C 1
ATOM 767 O O . THR A 1 94 ? -7.104 5.869 4.348 1.00 92.88 94 THR A O 1
ATOM 770 N N . VAL A 1 95 ? -8.586 7.403 5.046 1.00 94.31 95 VAL A N 1
ATOM 771 C CA . VAL A 1 95 ? -9.247 7.578 3.742 1.00 94.31 95 VAL A CA 1
ATOM 772 C C . VAL A 1 95 ? -8.361 8.349 2.769 1.00 94.31 95 VAL A C 1
ATOM 774 O O . VAL A 1 95 ? -8.244 7.967 1.602 1.00 94.31 95 VAL A O 1
ATOM 777 N N . PHE A 1 96 ? -7.702 9.410 3.238 1.00 95.12 96 PHE A N 1
ATOM 778 C CA . PHE A 1 96 ? -6.792 10.180 2.399 1.00 95.12 96 PHE A CA 1
ATOM 779 C C . PHE A 1 96 ? -5.585 9.333 1.988 1.00 95.12 96 PHE A C 1
ATOM 781 O O . PHE A 1 96 ? -5.275 9.255 0.803 1.00 95.12 96 PHE A O 1
ATO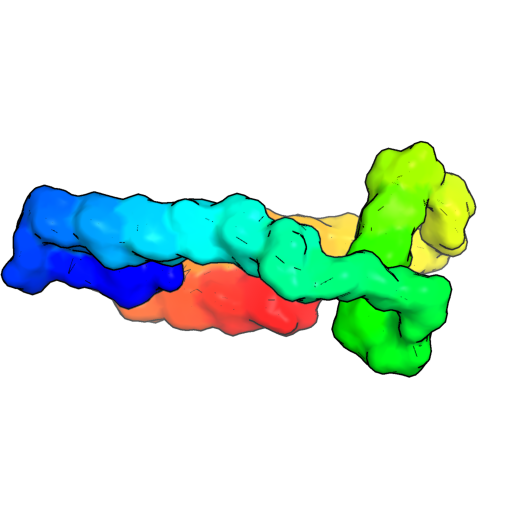M 788 N N . GLY A 1 97 ? -4.968 8.614 2.931 1.00 94.50 97 GLY A N 1
ATOM 789 C CA . GLY A 1 97 ? -3.869 7.698 2.632 1.00 94.50 97 GLY A CA 1
ATOM 790 C C . GLY A 1 97 ? -4.266 6.601 1.640 1.00 94.50 97 GLY A C 1
ATOM 791 O O . GLY A 1 97 ? -3.526 6.343 0.694 1.00 94.50 97 GLY A O 1
ATOM 792 N N . ALA A 1 98 ? -5.460 6.012 1.789 1.00 94.06 98 ALA A N 1
ATOM 793 C CA . ALA A 1 98 ? -5.992 5.035 0.836 1.00 94.06 98 ALA A CA 1
ATOM 794 C C . ALA A 1 98 ? -6.167 5.627 -0.567 1.00 94.06 98 ALA A C 1
ATOM 796 O O . ALA A 1 98 ? -5.782 4.999 -1.549 1.00 94.06 98 ALA A O 1
ATOM 797 N N . THR A 1 99 ? -6.689 6.850 -0.662 1.00 94.94 99 THR A N 1
ATOM 798 C CA . THR A 1 99 ? -6.821 7.559 -1.942 1.00 94.94 99 THR A CA 1
ATOM 799 C C . THR A 1 99 ? -5.459 7.804 -2.590 1.00 94.94 99 THR A C 1
ATOM 801 O O . THR A 1 99 ? -5.299 7.543 -3.778 1.00 94.94 99 THR A O 1
ATOM 804 N N . VAL A 1 100 ? -4.461 8.247 -1.816 1.00 94.62 100 VAL A N 1
ATOM 805 C CA . VAL A 1 100 ? -3.096 8.466 -2.322 1.00 94.62 100 VAL A CA 1
ATOM 806 C C . VAL A 1 100 ? -2.500 7.170 -2.869 1.00 94.62 100 VAL A C 1
ATOM 808 O O . VAL A 1 100 ? -1.952 7.190 -3.962 1.00 94.62 100 VAL A O 1
ATOM 811 N N . VAL A 1 101 ? -2.652 6.046 -2.161 1.00 93.88 101 VAL A N 1
ATOM 812 C CA . VAL A 1 101 ? -2.157 4.733 -2.619 1.00 93.88 101 VAL A CA 1
ATOM 813 C C . VAL A 1 101 ? -2.855 4.254 -3.893 1.00 93.88 101 VAL A C 1
ATOM 815 O O . VAL A 1 101 ? -2.231 3.576 -4.693 1.00 93.88 101 VAL A O 1
ATOM 818 N N . VAL A 1 102 ? -4.138 4.568 -4.087 1.00 91.56 102 VAL A N 1
ATOM 819 C CA . VAL A 1 102 ? -4.882 4.158 -5.294 1.00 91.56 102 VAL A CA 1
ATOM 820 C C . VAL A 1 102 ? -4.527 5.014 -6.514 1.00 91.56 102 VAL A C 1
ATOM 822 O O . VAL A 1 102 ? -4.633 4.542 -7.643 1.00 91.56 102 VAL A O 1
ATOM 825 N N . VAL A 1 103 ? -4.158 6.279 -6.301 1.00 89.50 103 VAL A N 1
ATOM 826 C CA . VAL A 1 103 ? -3.825 7.226 -7.380 1.00 89.50 103 VAL A CA 1
ATOM 827 C C . VAL A 1 103 ? -2.346 7.164 -7.775 1.00 89.50 103 VAL A C 1
ATOM 829 O O . VAL A 1 103 ? -2.021 7.471 -8.924 1.00 89.50 103 VAL A O 1
ATOM 832 N N . ALA A 1 104 ? -1.468 6.821 -6.833 1.00 85.38 104 ALA A N 1
ATOM 833 C CA . ALA A 1 104 ? -0.039 6.614 -7.062 1.00 85.38 104 ALA A CA 1
ATOM 834 C C . ALA A 1 104 ? 0.229 5.279 -7.772 1.00 85.38 104 ALA A C 1
ATOM 836 O O . ALA A 1 104 ? 1.110 5.268 -8.660 1.00 85.38 104 ALA A O 1
#

Radius of gyration: 17.12 Å; chains: 1; bounding box: 34×32×43 Å

Sequence (104 aa):
MLLSIWSRTWIGWWSLLPVGAVVAWLFVDPRVFPPVREPRSWAARGIYGERAWVQDRDLVPPAHRKVLRLLVALGVIGFGMIFWGLIALDVWPTVFGATVVVVA

Foldseek 3Di:
DLVLLLCCVVPNPCSVVVVVVVVVCVVCVPVVDDDDPDQPDPVSCVVVVVVVCVVPVVVDPPVCVVVVVVLVVLLVCLVVLLVVCSVVVPPVSNVVSVVSNVVD

InterPro domains:
  IPR046595 Protein of unknown function DUF6653 [PF20358] (4-101)

Secondary structure (DSSP, 8-state):
-HHHHHTHHHHGGGGHHHHHHHHHHHHHHHHHSPPPSS--SHHHHHHHHHHHHHH-GGGS-TTHHHHHHHHHHHHHHHHHHHHHHHHHT-HHHHHHHHHHHHH-

Organism: NCBI:txid531938